Protein AF-A0A2N1MUE7-F1 (afdb_monomer_lite)

Foldseek 3Di:
DDDDDDDDDDDPDPPPPPPPPPWPLAQQPPAPCPDPVLLPPVVCCVCSPPLQVVLQVLLVVLPLQVDPDPVSSQVSLLVSLCVFAQHWHFRYADPVGDTWTWTFHNDDWDKDADPVCVVVVARTKTFTTAIPVRDTWIAGSNRGITD

Secondary structure (DSSP, 8-state):
----PPPPP-PPPP-TTSSS--S--S---S-----HHHHT-GGGTTTT-HHHHHHHHHHHTT-GGG-S-HHHHHHHHHHHHHHSTT-EEEEEE-TTSPEEEEEEPSS--EEE-SGGGGGGT-S-EEEEEEETTTEEEEEETTS-EE-

Organism: NCBI:txid588596

pLDDT: mean 70.16, std 19.28, range [34.91, 93.56]

Radius of gyration: 21.19 Å; chains: 1; bounding box: 86×29×40 Å

Structure (mmCIF, N/CA/C/O backbone):
data_AF-A0A2N1MUE7-F1
#
_entry.id   AF-A0A2N1MUE7-F1
#
loop_
_atom_site.group_PDB
_atom_site.id
_atom_site.type_symbol
_atom_site.label_atom_id
_atom_site.label_alt_id
_atom_site.label_comp_id
_atom_site.label_asym_id
_atom_site.label_entity_id
_atom_site.label_seq_id
_atom_site.pdbx_PDB_ins_code
_atom_site.Cartn_x
_atom_site.Cartn_y
_atom_site.Cartn_z
_atom_site.occupancy
_atom_site.B_iso_or_equiv
_atom_site.auth_seq_id
_atom_site.auth_comp_id
_atom_site.auth_asym_id
_atom_site.auth_atom_id
_atom_site.pdbx_PDB_model_num
ATOM 1 N N . MET A 1 1 ? -70.243 -3.472 -9.349 1.00 39.19 1 MET A N 1
ATOM 2 C CA . MET A 1 1 ? -69.681 -3.916 -10.645 1.00 39.19 1 MET A CA 1
ATOM 3 C C . MET A 1 1 ? -68.892 -2.748 -11.210 1.00 39.19 1 MET A C 1
ATOM 5 O O . MET A 1 1 ? -69.504 -1.727 -11.451 1.00 39.19 1 MET A O 1
ATOM 9 N N . GLY A 1 2 ? -67.579 -2.699 -11.359 1.00 41.78 2 GLY A N 1
ATOM 10 C CA . GLY A 1 2 ? -66.452 -3.588 -11.111 1.00 41.78 2 GLY A CA 1
ATOM 11 C C . GLY A 1 2 ? -65.277 -2.827 -11.732 1.00 41.78 2 GLY A C 1
ATOM 12 O O . GLY A 1 2 ? -65.068 -2.932 -12.932 1.00 41.78 2 GLY A O 1
ATOM 13 N N . GLN A 1 3 ? -64.628 -1.941 -10.967 1.00 43.06 3 GLN A N 1
ATOM 14 C CA . GLN A 1 3 ? -63.474 -1.175 -11.447 1.00 43.06 3 GLN A CA 1
ATOM 15 C C . GLN A 1 3 ? -62.250 -2.094 -11.437 1.00 43.06 3 GLN A C 1
ATOM 17 O O . GLN A 1 3 ? -61.748 -2.470 -10.381 1.00 43.06 3 GLN A O 1
ATOM 22 N N . THR A 1 4 ? -61.801 -2.503 -12.619 1.00 44.31 4 THR A N 1
ATOM 23 C CA . THR A 1 4 ? -60.540 -3.219 -12.816 1.00 44.31 4 THR A CA 1
ATOM 24 C C . THR A 1 4 ? -59.400 -2.210 -12.877 1.00 44.31 4 THR A C 1
ATOM 26 O O . THR A 1 4 ? -59.178 -1.581 -13.911 1.00 44.31 4 THR A O 1
ATOM 29 N N . HIS A 1 5 ? -58.678 -2.049 -11.769 1.00 49.69 5 HIS A N 1
ATOM 30 C CA . HIS A 1 5 ? -57.360 -1.420 -11.780 1.00 49.69 5 HIS A CA 1
ATOM 31 C C . HIS A 1 5 ? -56.356 -2.351 -12.483 1.00 49.69 5 HIS A C 1
ATOM 33 O O . HIS A 1 5 ? -56.335 -3.547 -12.172 1.00 49.69 5 HIS A O 1
ATOM 39 N N . PRO A 1 6 ? -55.520 -1.854 -13.411 1.00 55.09 6 PRO A N 1
ATOM 40 C CA . PRO A 1 6 ? -54.423 -2.646 -13.943 1.00 55.09 6 PRO A CA 1
ATOM 41 C C . PRO A 1 6 ? -53.386 -2.918 -12.843 1.00 55.09 6 PRO A C 1
ATOM 43 O O . PRO A 1 6 ? -53.036 -2.050 -12.044 1.00 55.09 6 PRO A O 1
ATOM 46 N N . LYS A 1 7 ? -52.948 -4.178 -12.798 1.00 49.75 7 LYS A N 1
ATOM 47 C CA . LYS A 1 7 ? -51.935 -4.745 -11.901 1.00 49.75 7 LYS A CA 1
ATOM 48 C C . LYS A 1 7 ? -50.623 -3.943 -12.010 1.00 49.75 7 LYS A C 1
ATOM 50 O O . LYS A 1 7 ? -50.248 -3.613 -13.133 1.00 49.75 7 LYS A O 1
ATOM 55 N N . PRO A 1 8 ? -49.913 -3.655 -10.904 1.00 44.41 8 PRO A N 1
ATOM 56 C CA . PRO A 1 8 ? -48.653 -2.926 -10.975 1.00 44.41 8 PRO A CA 1
ATOM 57 C C . PRO A 1 8 ? -47.620 -3.728 -11.773 1.00 44.41 8 PRO A C 1
ATOM 59 O O . PRO A 1 8 ? -47.378 -4.910 -11.501 1.00 44.41 8 PRO A O 1
ATOM 62 N N . GLU A 1 9 ? -47.038 -3.070 -12.774 1.00 41.41 9 GLU A N 1
ATOM 63 C CA . GLU A 1 9 ? -45.888 -3.571 -13.512 1.00 41.41 9 GLU A CA 1
ATOM 64 C C . GLU A 1 9 ? -44.747 -3.837 -12.531 1.00 41.41 9 GLU A C 1
ATOM 66 O O . GLU A 1 9 ? -44.384 -3.022 -11.683 1.00 41.41 9 GLU A O 1
ATOM 71 N N . THR A 1 10 ? -44.232 -5.057 -12.606 1.00 43.56 10 THR A N 1
ATOM 72 C CA . THR A 1 10 ? -43.141 -5.531 -11.770 1.00 43.56 10 THR A CA 1
ATOM 73 C C . THR A 1 10 ? -41.862 -4.892 -12.291 1.00 43.56 10 THR A C 1
ATOM 75 O O . THR A 1 10 ? -41.345 -5.312 -13.323 1.00 43.56 10 THR A O 1
ATOM 78 N N . HIS A 1 11 ? -41.352 -3.871 -11.599 1.00 45.56 11 HIS A N 1
ATOM 79 C CA . HIS A 1 11 ? -39.980 -3.420 -11.813 1.00 45.56 11 HIS A CA 1
ATOM 80 C C . HIS A 1 11 ? -39.047 -4.633 -11.669 1.00 45.56 11 HIS A C 1
ATOM 82 O O . HIS A 1 11 ? -39.097 -5.310 -10.634 1.00 45.56 11 HIS A O 1
ATOM 88 N N . PRO A 1 12 ? -38.205 -4.946 -12.668 1.00 44.00 12 PRO A N 1
ATOM 89 C CA . PRO A 1 12 ? -37.155 -5.929 -12.484 1.00 44.00 12 PRO A CA 1
ATOM 90 C C . PRO A 1 12 ? -36.256 -5.436 -11.350 1.00 44.00 12 PRO A C 1
ATOM 92 O O . PRO A 1 12 ? -35.689 -4.347 -11.435 1.00 44.00 12 PRO A O 1
ATOM 95 N N . LYS A 1 13 ? -36.134 -6.226 -10.276 1.00 44.50 13 LYS A N 1
ATOM 96 C CA . LYS A 1 13 ? -35.037 -6.059 -9.317 1.00 44.50 13 LYS A CA 1
ATOM 97 C C . LYS A 1 13 ? -33.739 -6.045 -10.129 1.00 44.50 13 LYS A C 1
ATOM 99 O O . LYS A 1 13 ? -33.509 -7.018 -10.854 1.00 44.50 13 LYS A O 1
ATOM 104 N N . PRO A 1 14 ? -32.887 -5.013 -10.036 1.00 38.19 14 PRO A N 1
ATOM 105 C CA . PRO A 1 14 ? -31.537 -5.166 -10.535 1.00 38.19 14 PRO A CA 1
ATOM 106 C C . PRO A 1 14 ? -30.906 -6.299 -9.722 1.00 38.19 14 PRO A C 1
ATOM 108 O O . PRO A 1 14 ? -30.914 -6.276 -8.491 1.00 38.19 14 PRO A O 1
ATOM 111 N N . ASN A 1 15 ? -30.452 -7.337 -10.423 1.00 39.59 15 ASN A N 1
ATOM 112 C CA . ASN A 1 15 ? -29.650 -8.411 -9.854 1.00 39.59 15 ASN A CA 1
ATOM 113 C C . ASN A 1 15 ? -28.412 -7.776 -9.207 1.00 39.59 15 ASN A C 1
ATOM 115 O O . ASN A 1 15 ? -27.444 -7.447 -9.888 1.00 39.59 15 ASN A O 1
ATOM 119 N N . SER A 1 16 ? -28.476 -7.595 -7.890 1.00 45.03 16 SER A N 1
ATOM 120 C CA . SER A 1 16 ? -27.468 -6.956 -7.037 1.00 45.03 16 SER A CA 1
ATOM 121 C C . SER A 1 16 ? -26.252 -7.856 -6.749 1.00 45.03 16 SER A C 1
ATOM 123 O O . SER A 1 16 ? -25.512 -7.599 -5.802 1.00 45.03 16 SER A O 1
ATOM 125 N N . ASP A 1 17 ? -26.028 -8.902 -7.545 1.00 46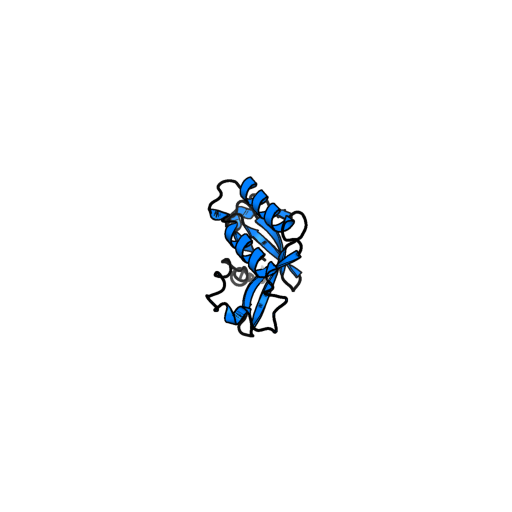.00 17 ASP A N 1
ATOM 126 C CA . ASP A 1 17 ? -25.045 -9.946 -7.220 1.00 46.00 17 ASP A CA 1
ATOM 127 C C . ASP A 1 17 ? -23.960 -10.144 -8.285 1.00 46.00 17 ASP A C 1
ATOM 129 O O . ASP A 1 17 ? -23.231 -11.130 -8.247 1.00 46.00 17 ASP A O 1
ATOM 133 N N . LYS A 1 18 ? -23.807 -9.215 -9.239 1.00 37.81 18 LYS A N 1
ATOM 134 C CA . LYS A 1 18 ? -22.730 -9.302 -10.246 1.00 37.81 18 LYS A CA 1
ATOM 135 C C . LYS A 1 18 ? -21.729 -8.150 -10.280 1.00 37.81 18 LYS A C 1
ATOM 137 O O . LYS A 1 18 ? -20.760 -8.272 -11.012 1.00 37.81 18 LYS A O 1
ATOM 142 N N . SER A 1 19 ? -21.905 -7.091 -9.489 1.00 38.62 19 SER A N 1
ATOM 143 C CA . SER A 1 19 ? -20.974 -5.946 -9.481 1.00 38.62 19 SER A CA 1
ATOM 144 C C . SER A 1 19 ? -20.099 -5.847 -8.227 1.00 38.62 19 SER A C 1
ATOM 146 O O . SER A 1 19 ? -19.454 -4.828 -8.028 1.00 38.62 19 SER A O 1
ATOM 148 N N . LYS A 1 20 ? -20.109 -6.854 -7.344 1.00 42.59 20 LYS A N 1
ATOM 149 C CA . LYS A 1 20 ? -19.422 -6.777 -6.041 1.00 42.59 20 LYS A CA 1
ATOM 150 C C . LYS A 1 20 ? -17.984 -7.315 -6.037 1.00 42.59 20 LYS A C 1
ATOM 152 O O . LYS A 1 20 ? -17.323 -7.208 -5.016 1.00 42.59 20 LYS A O 1
ATOM 157 N N . ASN A 1 21 ? -17.501 -7.862 -7.155 1.00 37.00 21 ASN A N 1
ATOM 158 C CA . ASN A 1 21 ? -16.232 -8.602 -7.206 1.00 37.00 21 ASN A CA 1
ATOM 159 C C . ASN A 1 21 ? -15.155 -7.963 -8.103 1.00 37.00 21 ASN A C 1
ATOM 161 O O . ASN A 1 21 ? -14.206 -8.649 -8.465 1.00 37.00 21 ASN A O 1
ATOM 165 N N . ASP A 1 22 ? -15.280 -6.681 -8.458 1.00 40.22 22 ASP A N 1
ATOM 166 C CA . ASP A 1 22 ? -14.191 -5.948 -9.135 1.00 40.22 22 ASP A CA 1
ATOM 167 C C . ASP A 1 22 ? -13.229 -5.266 -8.138 1.00 40.22 22 ASP A C 1
ATOM 169 O O . ASP A 1 22 ? -12.281 -4.591 -8.531 1.00 40.22 22 ASP A O 1
ATOM 173 N N . LEU A 1 23 ? -13.455 -5.467 -6.837 1.00 43.88 23 LEU A N 1
ATOM 174 C CA . LEU A 1 23 ? -12.527 -5.106 -5.772 1.00 43.88 23 LEU A CA 1
ATOM 175 C C . LEU A 1 23 ? -11.450 -6.190 -5.716 1.00 43.88 23 LEU A C 1
ATOM 177 O O . LEU A 1 23 ? -11.767 -7.356 -5.489 1.00 43.88 23 LEU A O 1
ATOM 181 N N . PHE A 1 24 ? -10.190 -5.831 -5.946 1.00 46.50 24 PHE A N 1
ATOM 182 C CA . PHE A 1 24 ? -9.059 -6.730 -5.721 1.00 46.50 24 PHE A CA 1
ATOM 183 C C . PHE A 1 24 ? -9.132 -7.265 -4.284 1.00 46.50 24 PHE A C 1
ATOM 185 O O . PHE A 1 24 ? -8.890 -6.528 -3.338 1.00 46.50 24 PHE A O 1
ATOM 192 N N . THR A 1 25 ? -9.527 -8.526 -4.095 1.00 42.84 25 THR A N 1
ATOM 193 C CA . THR A 1 25 ? -9.770 -9.074 -2.748 1.00 42.84 25 THR A CA 1
ATOM 194 C C . THR A 1 25 ? -8.516 -9.541 -2.026 1.00 42.84 25 THR A C 1
ATOM 196 O O . THR A 1 25 ? -8.604 -9.912 -0.861 1.00 42.84 25 THR A O 1
ATOM 199 N N . ASP A 1 26 ? -7.354 -9.473 -2.661 1.00 43.31 26 ASP A N 1
ATOM 200 C CA . ASP A 1 26 ? -6.081 -9.824 -2.052 1.00 43.31 26 ASP A CA 1
ATOM 201 C C . ASP A 1 26 ? -5.024 -8.825 -2.530 1.00 43.31 26 ASP A C 1
ATOM 203 O O . ASP A 1 26 ? -5.058 -8.393 -3.689 1.00 43.31 26 ASP A O 1
ATOM 207 N N . LEU A 1 27 ? -4.071 -8.470 -1.654 1.00 43.59 27 LEU A N 1
ATOM 208 C CA . LEU A 1 27 ? -2.799 -7.891 -2.096 1.00 43.59 27 LEU A CA 1
ATOM 209 C C . LEU A 1 27 ? -2.332 -8.699 -3.313 1.00 43.59 27 LEU A C 1
ATOM 211 O O . LEU A 1 27 ? -2.367 -9.936 -3.245 1.00 43.59 27 LEU A O 1
ATOM 215 N N . PRO A 1 28 ? -1.896 -8.062 -4.417 1.00 43.66 28 PRO A N 1
ATOM 216 C CA . PRO A 1 28 ? -1.326 -8.832 -5.502 1.00 43.66 28 PRO A CA 1
ATOM 217 C C . PRO A 1 28 ? -0.217 -9.688 -4.893 1.00 43.66 28 PRO A C 1
ATOM 219 O O . PRO A 1 28 ? 0.568 -9.177 -4.077 1.00 43.66 28 PRO A O 1
ATOM 222 N N . PRO A 1 29 ? -0.193 -10.999 -5.199 1.00 38.81 29 PRO A N 1
ATOM 223 C CA . PRO A 1 29 ? 0.829 -11.876 -4.661 1.00 38.81 29 PRO A CA 1
ATOM 224 C C . PRO A 1 29 ? 2.167 -11.195 -4.902 1.00 38.81 29 PRO A C 1
ATOM 226 O O . PRO A 1 29 ? 2.369 -10.655 -5.995 1.00 38.81 29 PRO A O 1
ATOM 229 N N . ALA A 1 30 ? 3.046 -11.195 -3.886 1.00 39.38 30 ALA A N 1
ATOM 230 C CA . ALA A 1 30 ? 4.424 -10.734 -4.040 1.00 39.38 30 ALA A CA 1
ATOM 231 C C . ALA A 1 30 ? 4.881 -11.171 -5.435 1.00 39.38 30 ALA A C 1
ATOM 233 O O . ALA A 1 30 ? 4.716 -12.364 -5.717 1.00 39.38 30 ALA A O 1
ATOM 234 N N . PRO A 1 31 ? 5.293 -10.232 -6.313 1.00 40.38 31 PRO A N 1
ATOM 235 C CA . PRO A 1 31 ? 5.332 -10.398 -7.748 1.00 40.38 31 PRO A CA 1
ATOM 236 C C . PRO A 1 31 ? 5.815 -11.794 -8.030 1.00 40.38 31 PRO A C 1
ATOM 238 O O . PRO A 1 31 ? 6.936 -12.117 -7.612 1.00 40.38 31 PRO A O 1
ATOM 241 N N . ARG A 1 32 ? 4.910 -12.636 -8.572 1.00 38.69 32 ARG A N 1
ATOM 242 C CA . ARG A 1 32 ? 5.157 -14.074 -8.792 1.00 38.69 32 ARG A CA 1
ATOM 243 C C . ARG A 1 32 ? 6.594 -14.178 -9.213 1.00 38.69 32 ARG A C 1
ATOM 245 O O . ARG A 1 32 ? 6.886 -13.473 -10.158 1.00 38.69 32 ARG A O 1
ATOM 252 N N . ALA A 1 33 ? 7.442 -14.926 -8.507 1.00 34.91 33 ALA A N 1
ATOM 253 C CA . ALA A 1 33 ? 8.899 -14.916 -8.648 1.00 34.91 33 ALA A CA 1
ATOM 254 C C . ALA A 1 33 ? 9.384 -14.839 -10.116 1.00 34.91 33 ALA A C 1
ATOM 256 O O . ALA A 1 33 ? 9.803 -15.822 -10.721 1.00 34.91 33 ALA A O 1
ATOM 257 N N . TYR A 1 34 ? 9.305 -13.655 -10.708 1.00 42.47 34 TYR A N 1
ATOM 258 C CA . TYR A 1 34 ? 9.769 -13.325 -12.026 1.00 42.47 34 TYR A CA 1
ATOM 259 C C . TYR A 1 34 ? 11.175 -12.904 -11.685 1.00 42.47 34 TYR A C 1
ATOM 261 O O . TYR A 1 34 ? 11.388 -11.922 -10.974 1.00 42.47 34 TYR A O 1
ATOM 269 N N . THR A 1 35 ? 12.111 -13.772 -12.056 1.00 42.38 35 THR A N 1
ATOM 270 C CA . THR A 1 35 ? 13.547 -13.624 -11.824 1.00 42.38 35 THR A CA 1
ATOM 271 C C . THR A 1 35 ? 13.967 -12.162 -11.966 1.00 42.38 35 THR A C 1
ATOM 273 O O . THR A 1 35 ? 13.454 -11.504 -12.866 1.00 42.38 35 THR A O 1
ATOM 276 N N . ASP A 1 36 ? 14.932 -11.674 -11.184 1.00 46.66 36 ASP A N 1
ATOM 277 C CA . ASP A 1 36 ? 15.484 -10.304 -11.275 1.00 46.66 36 ASP A CA 1
ATOM 278 C C . ASP A 1 36 ? 15.779 -9.828 -12.717 1.00 46.66 36 ASP A C 1
ATOM 280 O O . ASP A 1 36 ? 15.750 -8.635 -13.014 1.00 46.66 36 ASP A O 1
ATOM 284 N N . ASN A 1 37 ? 15.998 -10.766 -13.644 1.00 43.59 37 ASN A N 1
ATOM 285 C CA . ASN A 1 37 ? 16.160 -10.532 -15.080 1.00 43.59 37 ASN A CA 1
ATOM 286 C C . ASN A 1 37 ? 14.896 -10.055 -15.826 1.00 43.59 37 ASN A C 1
ATOM 288 O O . ASN A 1 37 ? 15.027 -9.426 -16.873 1.00 43.59 37 ASN A O 1
ATOM 292 N N . PHE A 1 38 ? 13.689 -10.342 -15.335 1.00 50.53 38 PHE A N 1
ATOM 293 C CA . PHE A 1 38 ? 12.427 -9.855 -15.904 1.00 50.53 38 PHE A CA 1
ATOM 294 C C . PHE A 1 38 ? 12.249 -8.360 -15.611 1.00 50.53 38 PHE A C 1
ATOM 296 O O . PHE A 1 38 ? 11.968 -7.592 -16.526 1.00 50.53 38 PHE A O 1
ATOM 303 N N . TRP A 1 39 ? 12.548 -7.940 -14.376 1.00 50.03 39 TRP A N 1
ATOM 304 C CA . TRP A 1 39 ? 12.524 -6.538 -13.931 1.00 50.03 39 TRP A CA 1
ATOM 305 C C . TRP A 1 39 ? 13.620 -5.667 -14.564 1.00 50.03 39 TRP A C 1
ATOM 307 O O . TRP A 1 39 ? 13.525 -4.445 -14.552 1.00 50.03 39 TRP A O 1
ATOM 317 N N . ARG A 1 40 ? 14.673 -6.288 -15.115 1.00 47.22 40 ARG A N 1
ATOM 318 C CA . ARG A 1 40 ? 15.835 -5.621 -15.731 1.00 47.22 40 ARG A CA 1
ATOM 319 C C . ARG A 1 40 ? 15.800 -5.548 -17.257 1.00 47.22 40 ARG A C 1
ATOM 321 O O . ARG A 1 40 ? 16.823 -5.209 -17.852 1.00 47.22 40 ARG A O 1
ATOM 328 N N . LYS A 1 41 ? 14.682 -5.854 -17.929 1.00 48.53 41 LYS A N 1
ATOM 329 C CA . LYS A 1 41 ? 14.590 -5.515 -19.357 1.00 48.53 41 LYS A CA 1
ATOM 330 C C . LYS A 1 41 ? 14.660 -3.991 -19.479 1.00 48.53 41 LYS A C 1
ATOM 332 O O . LYS A 1 41 ? 13.754 -3.294 -19.043 1.00 48.53 41 LYS A O 1
ATOM 337 N N . GLU A 1 42 ? 15.754 -3.500 -20.058 1.00 45.56 42 GLU A N 1
ATOM 338 C CA . GLU A 1 42 ? 16.190 -2.092 -20.106 1.00 45.56 42 GLU A CA 1
ATOM 339 C C . GLU A 1 42 ? 15.152 -1.083 -20.645 1.00 45.56 42 GLU A C 1
ATOM 341 O O . GLU A 1 42 ? 15.365 0.118 -20.526 1.00 45.56 42 GLU A O 1
ATOM 346 N N . ASN A 1 43 ? 14.014 -1.542 -21.177 1.00 48.41 43 ASN A N 1
ATOM 347 C CA . ASN A 1 43 ? 12.924 -0.687 -21.651 1.00 48.41 43 ASN A CA 1
ATOM 348 C C . ASN A 1 43 ? 11.989 -0.151 -20.546 1.00 48.41 43 ASN A C 1
ATOM 350 O O . ASN A 1 43 ? 11.273 0.805 -20.819 1.00 48.41 43 ASN A O 1
ATOM 354 N N . ASP A 1 44 ? 12.006 -0.704 -19.325 1.00 55.62 44 ASP A N 1
ATOM 355 C CA . ASP A 1 44 ? 11.162 -0.256 -18.191 1.00 55.62 44 ASP A CA 1
ATOM 356 C C . ASP A 1 44 ? 11.983 0.313 -17.016 1.00 55.62 44 ASP A C 1
ATOM 358 O O . ASP A 1 44 ? 11.566 0.285 -15.854 1.00 55.62 44 ASP A O 1
ATOM 362 N N . ALA A 1 45 ? 13.177 0.844 -17.307 1.00 54.91 45 ALA A N 1
ATOM 363 C CA . ALA A 1 45 ? 14.129 1.334 -16.305 1.00 54.91 45 ALA A CA 1
ATOM 364 C C . ALA A 1 45 ? 13.541 2.383 -15.337 1.00 54.91 45 ALA A C 1
ATOM 366 O O . ALA A 1 45 ? 13.957 2.437 -14.178 1.00 54.91 45 ALA A O 1
ATOM 367 N N . ASP A 1 46 ? 12.547 3.162 -15.775 1.00 61.41 46 ASP A N 1
ATOM 368 C CA . ASP A 1 46 ? 11.854 4.140 -14.930 1.00 61.41 46 ASP A CA 1
ATOM 369 C C . ASP A 1 46 ? 10.896 3.473 -13.928 1.00 61.41 46 ASP A C 1
ATOM 371 O O . ASP A 1 46 ? 10.834 3.872 -12.762 1.00 61.41 46 ASP A O 1
ATOM 375 N N . ARG A 1 47 ? 10.191 2.409 -14.339 1.00 61.53 47 ARG A N 1
ATOM 376 C CA . ARG A 1 47 ? 9.192 1.712 -13.506 1.00 61.53 47 ARG A CA 1
ATOM 377 C C . ARG A 1 47 ? 9.821 0.757 -12.495 1.00 61.53 47 ARG A C 1
ATOM 379 O O . ARG A 1 47 ? 9.230 0.529 -11.445 1.00 61.53 47 ARG A O 1
ATOM 386 N N . PHE A 1 48 ? 11.036 0.269 -12.751 1.00 70.19 48 PHE A N 1
ATOM 387 C CA . PHE A 1 48 ? 11.790 -0.612 -11.841 1.00 70.19 48 PHE A CA 1
ATOM 388 C C . PHE A 1 48 ? 13.141 -0.042 -11.422 1.00 70.19 48 PHE A C 1
ATOM 390 O O . PHE A 1 48 ? 14.098 -0.778 -11.163 1.00 70.19 48 PHE A O 1
ATOM 397 N N . CYS A 1 49 ? 13.232 1.282 -11.323 1.00 75.12 49 CYS A N 1
ATOM 398 C CA . CYS A 1 49 ? 14.436 1.911 -10.811 1.00 75.12 49 CYS A CA 1
ATOM 399 C C . CYS A 1 49 ? 14.713 1.475 -9.358 1.00 75.12 49 CYS A C 1
ATOM 401 O O . CYS A 1 49 ? 13.831 1.006 -8.631 1.00 75.12 49 CYS A O 1
ATOM 403 N N . LYS A 1 50 ? 15.955 1.669 -8.898 1.00 81.88 50 LYS A N 1
ATOM 404 C CA . LYS A 1 50 ? 16.377 1.303 -7.534 1.00 81.88 50 LYS A CA 1
ATOM 405 C C . LYS A 1 50 ? 15.426 1.849 -6.459 1.00 81.88 50 LYS A C 1
ATOM 407 O O . LYS A 1 50 ? 15.130 1.139 -5.504 1.00 81.88 50 LYS A O 1
ATOM 412 N N . ARG A 1 51 ? 14.933 3.080 -6.646 1.00 84.94 51 ARG A N 1
ATOM 413 C CA . ARG A 1 51 ? 13.982 3.723 -5.733 1.00 84.94 51 ARG A CA 1
ATOM 414 C C . ARG A 1 51 ? 12.665 2.952 -5.678 1.00 84.94 51 ARG A C 1
ATOM 416 O O . ARG A 1 51 ? 12.223 2.631 -4.587 1.00 84.94 51 ARG A O 1
ATOM 423 N N . THR A 1 52 ? 12.083 2.596 -6.821 1.00 83.75 52 THR A N 1
ATOM 424 C CA . THR A 1 52 ? 10.830 1.830 -6.892 1.00 83.75 52 THR A CA 1
ATOM 425 C C . THR A 1 52 ? 10.926 0.488 -6.163 1.00 83.75 52 THR A C 1
ATOM 427 O O . THR A 1 52 ? 10.053 0.143 -5.370 1.00 83.75 52 THR A O 1
ATOM 430 N N . ILE A 1 53 ? 12.017 -0.253 -6.376 1.00 83.00 53 ILE A N 1
ATOM 431 C CA . ILE A 1 53 ? 12.240 -1.540 -5.700 1.00 83.00 53 ILE A CA 1
ATOM 432 C C . ILE A 1 53 ? 12.393 -1.359 -4.184 1.00 83.00 53 ILE A C 1
ATOM 434 O O . ILE A 1 53 ? 11.880 -2.164 -3.408 1.00 83.00 53 ILE A O 1
ATOM 438 N N . GLU A 1 54 ? 13.074 -0.299 -3.751 1.00 89.19 54 GLU A N 1
ATOM 439 C CA . GLU A 1 54 ? 13.205 0.035 -2.332 1.00 89.19 54 GLU A CA 1
ATOM 440 C C . GLU A 1 54 ? 11.841 0.318 -1.692 1.00 89.19 54 GLU A C 1
ATOM 442 O O . GLU A 1 54 ? 11.513 -0.296 -0.676 1.00 89.19 54 GLU A O 1
ATOM 447 N N . VAL A 1 55 ? 11.019 1.172 -2.313 1.00 89.62 55 VAL A N 1
ATOM 448 C CA . VAL A 1 55 ? 9.680 1.513 -1.801 1.00 89.62 55 VAL A CA 1
ATOM 449 C C . VAL A 1 55 ? 8.794 0.279 -1.722 1.00 89.62 55 VAL A C 1
ATOM 451 O O . VAL A 1 55 ? 8.142 0.059 -0.708 1.00 89.62 55 VAL A O 1
ATOM 454 N N . LEU A 1 56 ? 8.809 -0.565 -2.755 1.00 87.12 56 LEU A N 1
ATOM 455 C CA . LEU A 1 56 ? 8.035 -1.802 -2.790 1.00 87.12 56 LEU A CA 1
ATOM 456 C C . LEU A 1 56 ? 8.391 -2.745 -1.633 1.00 87.12 56 LEU A C 1
ATOM 458 O O . LEU A 1 56 ? 7.509 -3.356 -1.029 1.00 87.12 56 LEU A O 1
ATOM 462 N N . ASN A 1 57 ? 9.679 -2.863 -1.309 1.00 86.50 57 ASN A N 1
ATOM 463 C CA . ASN A 1 57 ? 10.124 -3.681 -0.184 1.00 86.50 57 ASN A CA 1
ATOM 464 C C . ASN A 1 57 ? 9.692 -3.081 1.157 1.00 86.50 57 ASN A C 1
ATOM 466 O O . ASN A 1 57 ? 9.234 -3.817 2.024 1.00 86.50 57 ASN A O 1
ATOM 470 N N . GLN A 1 58 ? 9.792 -1.760 1.315 1.00 90.44 58 GLN A N 1
ATOM 471 C CA . GLN A 1 58 ? 9.347 -1.069 2.528 1.00 90.44 58 GLN A CA 1
ATOM 472 C C . GLN A 1 58 ? 7.827 -1.170 2.711 1.00 90.44 58 GLN A C 1
ATOM 474 O O . GLN A 1 58 ? 7.369 -1.431 3.816 1.00 90.44 58 GLN A O 1
ATOM 479 N N . PHE A 1 59 ? 7.056 -1.071 1.626 1.00 89.56 59 PHE A N 1
ATOM 480 C CA . PHE A 1 59 ? 5.606 -1.262 1.634 1.00 89.56 59 PHE A CA 1
ATOM 481 C C . PHE A 1 59 ? 5.216 -2.664 2.129 1.00 89.56 59 PHE A C 1
ATOM 483 O O . PHE A 1 59 ? 4.343 -2.805 2.979 1.00 89.56 59 PHE A O 1
ATOM 490 N N . ARG A 1 60 ? 5.912 -3.716 1.676 1.00 84.69 60 ARG A N 1
ATOM 491 C CA . ARG A 1 60 ? 5.686 -5.090 2.173 1.00 84.69 60 ARG A CA 1
ATOM 492 C C . ARG A 1 60 ? 6.068 -5.283 3.639 1.00 84.69 60 ARG A C 1
ATOM 494 O O . ARG A 1 60 ? 5.498 -6.139 4.301 1.00 84.69 60 ARG A O 1
ATOM 501 N N . GLN A 1 61 ? 7.033 -4.510 4.126 1.00 88.75 61 GLN A N 1
ATOM 502 C CA . GLN A 1 61 ? 7.533 -4.566 5.501 1.00 88.75 61 GLN A CA 1
ATOM 503 C C . GLN A 1 61 ? 6.703 -3.730 6.486 1.00 88.75 61 GLN A C 1
ATOM 505 O O . GLN A 1 61 ? 7.068 -3.636 7.656 1.00 88.75 61 GLN A O 1
ATOM 510 N N . LEU A 1 62 ? 5.588 -3.131 6.051 1.00 88.69 62 LEU A N 1
ATOM 511 C CA . LEU A 1 62 ? 4.667 -2.461 6.971 1.00 88.69 62 LEU A CA 1
ATOM 512 C C . LEU A 1 62 ? 4.101 -3.440 8.016 1.00 88.69 62 LEU A C 1
ATOM 514 O O . LEU A 1 62 ? 3.923 -3.053 9.173 1.00 88.69 62 LEU A O 1
ATOM 518 N N . GLU A 1 63 ? 3.870 -4.698 7.609 1.00 88.19 63 GLU A N 1
ATOM 519 C CA . GLU A 1 63 ? 3.369 -5.797 8.453 1.00 88.19 63 GLU A CA 1
ATOM 520 C C . GLU A 1 63 ? 2.117 -5.403 9.262 1.00 88.19 63 GLU A C 1
ATOM 522 O O . GLU A 1 63 ? 1.982 -5.761 10.430 1.00 88.19 63 GLU A O 1
ATOM 527 N N . LEU A 1 64 ? 1.202 -4.649 8.638 1.00 88.81 64 LEU A N 1
ATOM 528 C CA . LEU A 1 64 ? 0.061 -4.015 9.315 1.00 88.81 64 LEU A CA 1
ATOM 529 C C . LEU A 1 64 ? -0.838 -5.009 10.063 1.00 88.81 64 LEU A C 1
ATOM 531 O O . LEU A 1 64 ? -1.306 -4.692 11.151 1.00 88.81 64 LEU A O 1
ATOM 535 N N . GLU A 1 65 ? -1.015 -6.226 9.539 1.00 87.94 65 GLU A N 1
ATOM 536 C CA . GLU A 1 65 ? -1.789 -7.290 10.202 1.00 87.94 65 GLU A CA 1
ATOM 537 C C . GLU A 1 65 ? -1.211 -7.719 11.556 1.00 87.94 65 GLU A C 1
ATOM 539 O O . GLU A 1 65 ? -1.944 -8.225 12.401 1.00 87.94 65 GLU A O 1
ATOM 544 N N . SER A 1 66 ? 0.098 -7.543 11.767 1.00 89.56 66 SER A N 1
ATOM 545 C CA . SER A 1 66 ? 0.757 -7.899 13.030 1.00 89.56 66 SER A CA 1
ATOM 546 C C . SER A 1 66 ? 0.652 -6.804 14.095 1.00 89.56 66 SER A C 1
ATOM 548 O O . SER A 1 66 ? 0.999 -7.046 15.250 1.00 89.56 66 SER A O 1
ATOM 550 N N . LEU A 1 67 ? 0.176 -5.613 13.719 1.00 91.38 67 LEU A N 1
ATOM 551 C CA . LEU A 1 67 ? 0.041 -4.467 14.610 1.00 91.38 67 LEU A CA 1
ATOM 552 C C . LEU A 1 67 ? -1.334 -4.464 15.277 1.00 91.38 67 LEU A C 1
ATOM 554 O O . LEU A 1 67 ? -2.370 -4.567 14.618 1.00 91.38 67 LEU A O 1
ATOM 558 N N . GLU A 1 68 ? -1.342 -4.298 16.597 1.00 89.44 68 GLU A N 1
ATOM 559 C CA . GLU A 1 68 ? -2.576 -4.321 17.389 1.00 89.44 68 GLU A CA 1
ATOM 560 C C . GLU A 1 68 ? -3.317 -2.977 17.379 1.00 89.44 68 GLU A C 1
ATOM 562 O O . GLU A 1 68 ? -4.536 -2.952 17.540 1.00 89.44 68 GLU A O 1
ATOM 567 N N . SER A 1 69 ? -2.599 -1.866 17.185 1.00 92.88 69 SER A N 1
ATOM 568 C CA . SER A 1 69 ? -3.161 -0.514 17.249 1.00 92.88 69 SER A CA 1
ATOM 569 C C . SER A 1 69 ? -3.290 0.117 15.869 1.00 92.88 69 SER A C 1
ATOM 571 O O . SER A 1 69 ? -2.335 0.122 15.091 1.00 92.88 69 SER A O 1
ATOM 573 N N . ASP A 1 70 ? -4.448 0.714 15.592 1.00 90.88 70 ASP A N 1
ATOM 574 C CA . ASP A 1 70 ? -4.650 1.486 14.366 1.00 90.88 70 ASP A CA 1
ATOM 575 C C . ASP A 1 70 ? -3.775 2.748 14.346 1.00 90.88 70 ASP A C 1
ATOM 577 O O . ASP A 1 70 ? -3.194 3.041 13.306 1.00 90.88 70 ASP A O 1
ATOM 581 N N . ASP A 1 71 ? -3.522 3.383 15.497 1.00 91.44 71 ASP A N 1
ATOM 582 C CA . ASP A 1 71 ? -2.585 4.515 15.599 1.00 91.44 71 ASP A CA 1
ATOM 583 C C . ASP A 1 71 ? -1.166 4.132 15.124 1.00 91.44 71 ASP A C 1
ATOM 585 O O . ASP A 1 71 ? -0.458 4.921 14.494 1.00 91.44 71 ASP A O 1
ATOM 589 N N . GLU A 1 72 ? -0.726 2.900 15.414 1.00 93.56 72 GLU A N 1
ATOM 590 C CA . GLU A 1 72 ? 0.591 2.411 14.987 1.00 93.56 72 GLU A CA 1
ATOM 591 C C . GLU A 1 72 ? 0.617 2.123 13.481 1.00 93.56 72 GLU A C 1
ATOM 593 O O . GLU A 1 72 ? 1.590 2.452 12.795 1.00 93.56 72 GLU A O 1
ATOM 598 N N . LYS A 1 73 ? -0.469 1.550 12.948 1.00 91.75 73 LYS A N 1
ATOM 599 C CA . LYS A 1 73 ? -0.629 1.306 11.508 1.00 91.75 73 LYS A CA 1
ATOM 600 C C . LYS A 1 73 ? -0.606 2.615 10.730 1.00 91.75 73 LYS A C 1
ATOM 602 O O . LYS A 1 73 ? 0.129 2.717 9.749 1.00 91.75 73 LYS A O 1
ATOM 607 N N . GLU A 1 74 ? -1.357 3.615 11.182 1.00 91.19 74 GLU A N 1
ATOM 608 C CA . GLU A 1 74 ? -1.372 4.954 10.593 1.00 91.19 74 GLU A CA 1
ATOM 609 C C . GLU A 1 74 ? 0.022 5.558 10.571 1.00 91.19 74 GLU A C 1
ATOM 611 O O . GLU A 1 74 ? 0.504 5.935 9.505 1.00 91.19 74 GLU A O 1
ATOM 616 N N . SER A 1 75 ? 0.715 5.555 11.713 1.00 91.12 75 SER A N 1
ATOM 617 C CA . SER A 1 75 ? 2.057 6.127 11.812 1.00 91.12 75 SER A CA 1
ATOM 618 C C . SER A 1 75 ? 3.035 5.494 10.817 1.00 91.12 75 SER A C 1
ATOM 620 O O . SER A 1 75 ? 3.792 6.217 10.166 1.00 91.12 75 SER A O 1
ATOM 622 N N . LYS A 1 76 ? 2.992 4.168 10.621 1.00 92.88 76 LYS A N 1
ATOM 623 C CA . LYS A 1 76 ? 3.833 3.502 9.614 1.00 92.88 76 LYS A CA 1
ATOM 624 C C . LYS A 1 76 ? 3.450 3.865 8.178 1.00 92.88 76 LYS A C 1
ATOM 626 O O . LYS A 1 76 ? 4.335 4.025 7.334 1.00 92.88 76 LYS A O 1
ATOM 631 N N . ILE A 1 77 ? 2.154 3.972 7.880 1.00 90.94 77 ILE A N 1
ATOM 632 C CA . ILE A 1 77 ? 1.672 4.372 6.550 1.00 90.94 77 ILE A CA 1
ATOM 633 C C . ILE A 1 77 ? 2.118 5.809 6.247 1.00 90.94 77 ILE A C 1
ATOM 635 O O . ILE A 1 77 ? 2.646 6.074 5.165 1.00 90.94 77 ILE A O 1
ATOM 639 N N . GLU A 1 78 ? 1.979 6.722 7.209 1.00 89.62 78 GLU A N 1
ATOM 640 C CA . GLU A 1 78 ? 2.446 8.105 7.090 1.00 89.62 78 GLU A CA 1
ATOM 641 C C . GLU A 1 78 ? 3.954 8.187 6.885 1.00 89.62 78 GLU A C 1
ATOM 643 O O . GLU A 1 78 ? 4.408 8.908 5.994 1.00 89.62 78 GLU A O 1
ATOM 648 N N . GLU A 1 79 ? 4.733 7.432 7.665 1.00 91.94 79 GLU A N 1
ATOM 649 C CA . GLU A 1 79 ? 6.189 7.396 7.534 1.00 91.94 79 GLU A CA 1
ATOM 650 C C . GLU A 1 79 ? 6.599 6.947 6.127 1.00 91.94 79 GLU A C 1
ATOM 652 O O . GLU A 1 79 ? 7.459 7.575 5.502 1.00 91.94 79 GLU A O 1
ATOM 657 N N . LEU A 1 80 ? 5.953 5.908 5.587 1.00 92.25 80 LEU A N 1
ATOM 658 C CA . LEU A 1 80 ? 6.222 5.433 4.233 1.00 92.25 80 LEU A CA 1
ATOM 659 C C . LEU A 1 80 ? 5.913 6.510 3.181 1.00 92.25 80 LEU A C 1
ATOM 661 O O . LEU A 1 80 ? 6.764 6.796 2.332 1.00 92.25 80 LEU A O 1
ATOM 665 N N . CYS A 1 81 ? 4.725 7.115 3.237 1.00 89.56 81 CYS A N 1
ATOM 666 C CA . CYS A 1 81 ? 4.296 8.151 2.293 1.00 89.56 81 CYS A CA 1
ATOM 667 C C . CYS A 1 81 ? 5.197 9.395 2.356 1.00 89.56 81 CYS A C 1
ATOM 669 O O . CYS A 1 81 ? 5.595 9.931 1.319 1.00 89.56 81 CYS A O 1
ATOM 671 N N . ALA A 1 82 ? 5.587 9.820 3.562 1.00 89.44 82 ALA A N 1
ATOM 672 C CA . ALA A 1 82 ? 6.476 10.959 3.778 1.00 89.44 82 ALA A CA 1
ATOM 673 C C . ALA A 1 82 ? 7.912 10.682 3.307 1.00 89.44 82 ALA A C 1
ATOM 675 O O . ALA A 1 82 ? 8.570 11.567 2.754 1.00 89.44 82 ALA A O 1
ATOM 676 N N . LYS A 1 83 ? 8.407 9.455 3.501 1.00 92.44 83 LYS A N 1
ATOM 677 C CA . LYS A 1 83 ? 9.748 9.033 3.070 1.00 92.44 83 LYS A CA 1
ATOM 678 C C . LYS A 1 83 ? 9.844 8.884 1.554 1.00 92.44 83 LYS A C 1
ATOM 680 O O . LYS A 1 83 ? 10.888 9.177 0.967 1.00 92.44 83 LYS A O 1
ATOM 685 N N . TYR A 1 84 ? 8.762 8.453 0.908 1.00 91.12 84 TYR A N 1
ATOM 686 C CA . TYR A 1 84 ? 8.733 8.155 -0.521 1.00 91.12 84 TYR A CA 1
ATOM 687 C C . TYR A 1 84 ? 7.637 8.922 -1.277 1.00 91.12 84 TYR A C 1
ATOM 689 O O . TYR A 1 84 ? 6.803 8.311 -1.950 1.00 91.12 84 TYR A O 1
ATOM 697 N N . PRO A 1 85 ? 7.674 10.267 -1.270 1.00 88.62 85 PRO A N 1
ATOM 698 C CA . PRO A 1 85 ? 6.633 11.064 -1.899 1.00 88.62 85 PRO A CA 1
ATOM 699 C C . PRO A 1 85 ? 6.604 10.817 -3.409 1.00 88.62 85 PRO A C 1
ATOM 701 O O . PRO A 1 85 ? 7.655 10.846 -4.069 1.00 88.62 85 PRO A O 1
ATOM 704 N N . CYS A 1 86 ? 5.399 10.576 -3.936 1.00 86.81 86 CYS A N 1
ATOM 705 C CA . CYS A 1 86 ? 5.128 10.306 -5.351 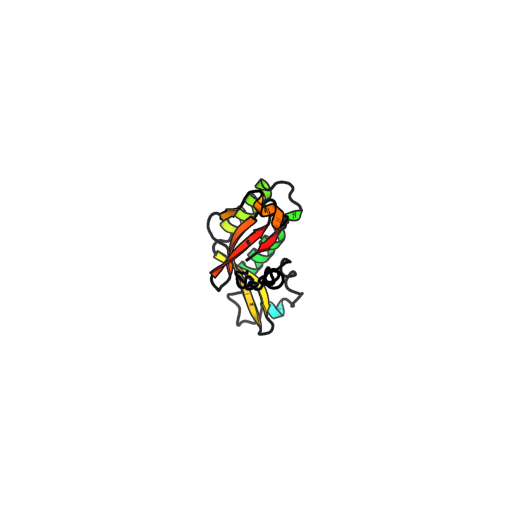1.00 86.81 86 CYS A CA 1
ATOM 706 C C . CYS A 1 86 ? 5.908 9.114 -5.922 1.00 86.81 86 CYS A C 1
ATOM 708 O O . CYS A 1 86 ? 6.107 9.032 -7.133 1.00 86.81 86 CYS A O 1
ATOM 710 N N . ALA A 1 87 ? 6.405 8.214 -5.070 1.00 89.25 87 ALA A N 1
ATOM 711 C CA . ALA A 1 87 ? 7.063 7.015 -5.552 1.00 89.25 87 ALA A CA 1
ATOM 712 C C . ALA A 1 87 ? 6.033 6.042 -6.128 1.00 89.25 87 ALA A C 1
ATOM 714 O O . ALA A 1 87 ? 4.952 5.858 -5.568 1.00 89.25 87 ALA A O 1
ATOM 715 N N . TYR A 1 88 ? 6.407 5.406 -7.233 1.00 86.88 88 TYR A N 1
ATOM 716 C CA . TYR A 1 88 ? 5.606 4.369 -7.859 1.00 86.88 88 TYR A CA 1
ATOM 717 C C . TYR A 1 88 ? 5.812 3.031 -7.144 1.00 86.88 88 TYR A C 1
ATOM 719 O O . TYR A 1 88 ? 6.952 2.621 -6.911 1.00 86.88 88 TYR A O 1
ATOM 727 N N . ILE A 1 89 ? 4.718 2.343 -6.826 1.00 86.75 89 ILE A N 1
ATOM 728 C CA . ILE A 1 89 ? 4.707 0.980 -6.297 1.00 86.75 89 ILE A CA 1
ATOM 729 C C . ILE A 1 89 ? 4.103 0.061 -7.365 1.00 86.75 89 ILE A C 1
ATOM 731 O O . ILE A 1 89 ? 2.902 0.149 -7.633 1.00 86.75 89 ILE A O 1
ATOM 735 N N . PRO A 1 90 ? 4.901 -0.835 -7.975 1.00 80.19 90 PRO A N 1
ATOM 736 C CA . PRO A 1 90 ? 4.397 -1.817 -8.918 1.00 80.19 90 PRO A CA 1
ATOM 737 C C . PRO A 1 90 ? 3.662 -2.926 -8.161 1.00 80.19 90 PRO A C 1
ATOM 739 O O . PRO A 1 90 ? 4.170 -3.485 -7.186 1.00 80.19 90 PRO A O 1
ATOM 742 N N . LEU A 1 91 ? 2.467 -3.242 -8.641 1.00 75.31 91 LEU A N 1
ATOM 743 C CA . LEU A 1 91 ? 1.545 -4.211 -8.064 1.00 75.31 91 LEU A CA 1
ATOM 744 C C . LEU A 1 91 ? 1.548 -5.524 -8.847 1.00 75.31 91 LEU A C 1
ATOM 746 O O . LEU A 1 91 ? 1.759 -6.583 -8.262 1.00 75.31 91 LEU A O 1
ATOM 750 N N . ASP A 1 92 ? 1.342 -5.456 -10.162 1.00 72.12 92 ASP A N 1
ATOM 751 C CA . ASP A 1 92 ? 1.229 -6.632 -11.028 1.00 72.12 92 ASP A CA 1
ATOM 752 C C . ASP A 1 92 ? 1.705 -6.316 -12.453 1.00 72.12 92 ASP A C 1
ATOM 754 O O . ASP A 1 92 ? 1.969 -5.162 -12.796 1.00 72.12 92 ASP A O 1
ATOM 758 N N . VAL A 1 93 ? 1.815 -7.341 -13.292 1.00 69.06 93 VAL A N 1
ATOM 759 C CA . VAL A 1 93 ? 2.031 -7.203 -14.733 1.00 69.06 93 VAL A CA 1
ATOM 760 C C . VAL A 1 93 ? 0.936 -7.968 -15.455 1.00 69.06 93 VAL A C 1
ATOM 762 O O . VAL A 1 93 ? 0.740 -9.161 -15.221 1.00 69.06 93 VAL A O 1
ATOM 765 N N . ASP A 1 94 ? 0.208 -7.282 -16.331 1.00 65.00 94 ASP A N 1
ATOM 766 C CA . ASP A 1 94 ? -0.873 -7.919 -17.068 1.00 65.00 94 ASP A CA 1
ATOM 767 C C . ASP A 1 94 ? -0.359 -8.891 -18.147 1.00 65.00 94 ASP A C 1
ATOM 769 O O . ASP A 1 94 ? 0.835 -9.011 -18.437 1.00 65.00 94 ASP A O 1
ATOM 773 N N . LYS A 1 95 ? -1.296 -9.621 -18.758 1.00 65.06 95 LYS A N 1
ATOM 774 C CA . LYS A 1 95 ? -1.017 -10.611 -19.811 1.00 65.06 95 LYS A CA 1
ATOM 775 C C . LYS A 1 95 ? -0.297 -10.028 -21.037 1.00 65.06 95 LYS A C 1
ATOM 777 O O . LYS A 1 95 ? 0.303 -10.791 -21.792 1.00 65.06 95 LYS A O 1
ATOM 782 N N . ASP A 1 96 ? -0.403 -8.719 -21.243 1.00 63.91 96 ASP A N 1
ATOM 783 C CA . ASP A 1 96 ? 0.144 -7.991 -22.383 1.00 63.91 96 ASP A CA 1
ATOM 784 C C . ASP A 1 96 ? 1.518 -7.375 -22.038 1.00 63.91 96 ASP A C 1
ATOM 786 O O . ASP A 1 96 ? 2.195 -6.826 -22.908 1.00 63.91 96 ASP A O 1
ATOM 790 N N . GLY A 1 97 ? 1.980 -7.549 -20.794 1.00 64.44 97 GLY A N 1
ATOM 791 C CA . GLY A 1 97 ? 3.279 -7.096 -20.310 1.00 64.44 97 GLY A CA 1
ATOM 792 C C . GLY A 1 97 ? 3.262 -5.694 -19.706 1.00 64.44 97 GLY A C 1
ATOM 793 O O . GLY A 1 97 ? 4.336 -5.157 -19.438 1.00 64.44 97 GLY A O 1
ATOM 794 N N . TYR A 1 98 ? 2.090 -5.095 -19.475 1.00 68.69 98 TYR A N 1
ATOM 795 C CA . TYR A 1 98 ? 1.992 -3.780 -18.848 1.00 68.69 98 TYR A CA 1
ATOM 796 C C . TYR A 1 98 ? 2.070 -3.875 -17.330 1.00 68.69 98 TYR A C 1
ATOM 798 O O . TYR A 1 98 ? 1.313 -4.601 -16.686 1.00 68.69 98 TYR A O 1
ATOM 806 N N . VAL A 1 99 ? 2.971 -3.082 -16.755 1.00 74.06 99 VAL A N 1
ATOM 807 C CA . VAL A 1 99 ? 3.098 -2.929 -15.305 1.00 74.06 99 VAL A CA 1
ATOM 808 C C . VAL A 1 99 ? 1.924 -2.115 -14.779 1.00 74.06 99 VAL A C 1
ATOM 810 O O . VAL A 1 99 ? 1.742 -0.964 -15.183 1.00 74.06 99 VAL A O 1
ATOM 813 N N . ARG A 1 100 ? 1.174 -2.707 -13.853 1.00 76.44 100 ARG A N 1
ATOM 814 C CA . ARG A 1 100 ? 0.179 -2.032 -13.023 1.00 76.44 100 ARG A CA 1
ATOM 815 C C . ARG A 1 100 ? 0.792 -1.639 -11.695 1.00 76.44 100 ARG A C 1
ATOM 817 O O . ARG A 1 100 ? 1.614 -2.364 -11.135 1.00 76.44 100 ARG A O 1
ATOM 824 N N . GLY A 1 101 ? 0.360 -0.508 -11.171 1.00 81.69 101 GLY A N 1
ATOM 825 C CA . GLY A 1 101 ? 0.874 0.047 -9.933 1.00 81.69 101 GLY A CA 1
ATOM 826 C C . GLY A 1 101 ? 0.278 1.414 -9.670 1.00 81.69 101 GLY A C 1
ATOM 827 O O . GLY A 1 101 ? -0.556 1.899 -10.431 1.00 81.69 101 GLY A O 1
ATOM 828 N N . PHE A 1 102 ? 0.712 2.037 -8.588 1.00 85.62 102 PHE A N 1
ATOM 829 C CA . PHE A 1 102 ? 0.171 3.317 -8.161 1.00 85.62 102 PHE A CA 1
ATOM 830 C C . PHE A 1 102 ? 1.262 4.232 -7.633 1.00 85.62 102 PHE A C 1
ATOM 832 O O . PHE A 1 102 ? 2.320 3.779 -7.196 1.00 85.62 102 PHE A O 1
ATOM 839 N N . ASN A 1 103 ? 1.001 5.533 -7.675 1.00 88.31 103 ASN A N 1
ATOM 840 C CA . ASN A 1 103 ? 1.878 6.535 -7.088 1.00 88.31 103 ASN A CA 1
ATOM 841 C C . ASN A 1 103 ? 1.404 6.853 -5.675 1.00 88.31 103 ASN A C 1
ATOM 843 O O . ASN A 1 103 ? 0.235 7.193 -5.486 1.00 88.31 103 ASN A O 1
ATOM 847 N N . LEU A 1 104 ? 2.313 6.776 -4.703 1.00 89.44 104 LEU A N 1
ATOM 848 C CA . LEU A 1 104 ? 2.040 7.215 -3.337 1.00 89.44 104 LEU A CA 1
ATOM 849 C C . LEU A 1 104 ? 1.715 8.707 -3.305 1.00 89.44 104 LEU A C 1
ATOM 851 O O . LEU A 1 104 ? 2.401 9.517 -3.936 1.00 89.44 104 LEU A O 1
ATOM 855 N N . PHE A 1 105 ? 0.731 9.098 -2.505 1.00 85.06 105 PHE A N 1
ATOM 856 C CA . PHE A 1 105 ? 0.561 10.502 -2.176 1.00 85.06 105 PHE A CA 1
ATOM 857 C C . PHE A 1 105 ? 1.729 10.983 -1.316 1.00 85.06 105 PHE A C 1
ATOM 859 O O . PHE A 1 105 ? 2.076 10.383 -0.306 1.00 85.06 105 PHE A O 1
ATOM 866 N N . GLY A 1 106 ? 2.346 12.095 -1.722 1.00 63.38 106 GLY A N 1
ATOM 867 C CA . GLY A 1 106 ? 3.407 12.739 -0.942 1.00 63.38 106 GLY A CA 1
ATOM 868 C C . GLY A 1 106 ? 2.903 13.532 0.269 1.00 63.38 106 GLY A C 1
ATOM 869 O O . GLY A 1 106 ? 3.713 14.132 0.969 1.00 63.38 106 GLY A O 1
ATOM 870 N N . SER A 1 107 ? 1.587 13.579 0.500 1.00 61.75 107 SER A N 1
ATOM 871 C CA . SER A 1 107 ? 0.943 14.318 1.589 1.00 61.75 107 SER A CA 1
ATOM 872 C C . SER A 1 107 ? -0.154 13.497 2.262 1.00 61.75 107 SER A C 1
ATOM 874 O O . SER A 1 107 ? -0.699 12.593 1.635 1.00 61.75 107 SER A O 1
ATOM 876 N N . ILE A 1 108 ? -0.442 13.888 3.513 1.00 56.34 108 ILE A N 1
ATOM 877 C CA . ILE A 1 108 ? -1.342 13.289 4.515 1.00 56.34 108 ILE A CA 1
ATOM 878 C C . ILE A 1 108 ? -2.400 12.365 3.891 1.00 56.34 108 ILE A C 1
ATOM 880 O O . ILE A 1 108 ? -3.229 12.841 3.106 1.00 56.34 108 ILE A O 1
ATOM 884 N N . PRO A 1 109 ? -2.392 11.071 4.250 1.00 60.75 109 PRO A N 1
ATOM 885 C CA . PRO A 1 109 ? -3.403 10.140 3.789 1.00 60.75 109 PRO A CA 1
ATOM 886 C C . PRO A 1 109 ? -4.813 10.624 4.147 1.00 60.75 109 PRO A C 1
ATOM 888 O O . PRO A 1 109 ? -5.034 11.206 5.207 1.00 60.75 109 PRO A O 1
ATOM 891 N N . THR A 1 110 ? -5.794 10.407 3.269 1.00 68.62 110 THR A N 1
ATOM 892 C CA . THR A 1 110 ? -7.193 10.675 3.644 1.00 68.62 110 THR A CA 1
ATOM 893 C C . THR A 1 110 ? -7.730 9.460 4.380 1.00 68.62 110 THR A C 1
ATOM 895 O O . THR A 1 110 ? -7.903 8.400 3.778 1.00 68.62 110 THR A O 1
ATOM 898 N N . TYR A 1 111 ? -7.962 9.618 5.678 1.00 67.19 111 TYR A N 1
ATOM 899 C CA . TYR A 1 111 ? -8.432 8.547 6.544 1.00 67.19 111 TYR A CA 1
ATOM 900 C C . TYR A 1 111 ? -9.947 8.402 6.503 1.00 67.19 111 TYR A C 1
ATOM 902 O O . TYR A 1 111 ? -10.687 9.390 6.537 1.00 67.19 111 TYR A O 1
ATOM 910 N N . ILE A 1 112 ? -10.399 7.155 6.467 1.00 74.06 112 ILE A N 1
ATOM 911 C CA . ILE A 1 112 ? -11.796 6.781 6.635 1.00 74.06 112 ILE A CA 1
ATOM 912 C C . ILE A 1 112 ? -11.879 5.974 7.926 1.00 74.06 112 ILE A C 1
ATOM 914 O O . ILE A 1 112 ? -11.152 4.998 8.099 1.00 74.06 112 ILE A O 1
ATOM 918 N N . TYR A 1 113 ? -12.782 6.388 8.813 1.00 70.25 113 TYR A N 1
ATOM 919 C CA . TYR A 1 113 ? -13.090 5.716 10.071 1.00 70.25 113 TYR A CA 1
ATOM 920 C C . TYR A 1 113 ? -14.595 5.545 10.209 1.00 70.25 113 TYR A C 1
ATOM 922 O O . TYR A 1 113 ? -15.371 6.336 9.669 1.00 70.25 113 TYR A O 1
ATOM 930 N N . GLY A 1 114 ? -15.006 4.580 11.025 1.00 69.38 114 GLY A N 1
ATOM 931 C CA . GLY A 1 114 ? -16.389 4.456 11.470 1.00 69.38 114 GLY A CA 1
ATOM 932 C C . GLY A 1 114 ? -16.981 3.077 11.227 1.00 69.38 114 GLY A C 1
ATOM 933 O O . GLY A 1 114 ? -16.321 2.157 10.752 1.00 69.38 114 GLY A O 1
ATOM 934 N N . GLU A 1 115 ? -18.256 2.929 11.587 1.00 72.56 115 GLU A N 1
ATOM 935 C CA . GLU A 1 115 ? -18.940 1.633 11.528 1.00 72.56 115 GLU A CA 1
ATOM 936 C C . GLU A 1 115 ? -19.093 1.081 10.109 1.00 72.56 115 GLU A C 1
ATOM 938 O O . GLU A 1 115 ? -19.206 -0.132 9.952 1.00 72.56 115 GLU A O 1
ATOM 943 N N . GLU A 1 116 ? -19.044 1.940 9.090 1.00 75.06 116 GLU A N 1
ATOM 944 C CA . GLU A 1 116 ? -19.124 1.562 7.673 1.00 75.06 116 GLU A CA 1
ATOM 945 C C . GLU A 1 116 ? -17.965 0.642 7.252 1.00 75.06 116 GLU A C 1
ATOM 947 O O . GLU A 1 116 ? -18.125 -0.194 6.366 1.00 75.06 116 GLU A O 1
ATOM 952 N N . LEU A 1 117 ? -16.824 0.701 7.950 1.00 81.50 117 LEU A N 1
ATOM 953 C CA . LEU A 1 117 ? -15.685 -0.186 7.697 1.00 81.50 117 LEU A CA 1
ATOM 954 C C . LEU A 1 117 ? -15.955 -1.647 8.079 1.00 81.50 117 LEU A C 1
ATOM 956 O O . LEU A 1 117 ? -15.318 -2.554 7.538 1.00 81.50 117 LEU A O 1
ATOM 960 N N . LYS A 1 118 ? -16.942 -1.902 8.953 1.00 81.62 118 LYS A N 1
ATOM 961 C CA . LYS A 1 118 ? -17.335 -3.266 9.347 1.00 81.62 118 LYS A CA 1
ATOM 962 C C . LYS A 1 118 ? -17.795 -4.091 8.147 1.00 81.62 118 LYS A C 1
ATOM 964 O O . LYS A 1 118 ? -17.596 -5.302 8.150 1.00 81.62 118 LYS A O 1
ATOM 969 N N . GLU A 1 119 ? -18.369 -3.456 7.122 1.00 80.88 119 GLU A N 1
ATOM 970 C CA . GLU A 1 119 ? -18.773 -4.133 5.881 1.00 80.88 119 GLU A CA 1
ATOM 971 C C . GLU A 1 119 ? -17.573 -4.681 5.095 1.00 80.88 119 GLU A C 1
ATOM 973 O O . GLU A 1 119 ? -17.706 -5.676 4.383 1.00 80.88 119 GLU A O 1
ATOM 978 N N . TYR A 1 120 ? -16.395 -4.083 5.284 1.00 78.88 120 TYR A N 1
ATOM 979 C CA . TYR A 1 120 ? -15.126 -4.482 4.674 1.00 78.88 120 TYR A CA 1
ATOM 980 C C . TYR A 1 120 ? -14.268 -5.349 5.608 1.00 78.88 120 TYR A C 1
ATOM 982 O O . TYR A 1 120 ? -13.221 -5.848 5.205 1.00 78.88 120 TYR A O 1
ATOM 990 N N . GLY A 1 121 ? -14.713 -5.562 6.852 1.00 85.19 121 GLY A N 1
ATOM 991 C CA . GLY A 1 121 ? -13.932 -6.258 7.874 1.00 85.19 121 GLY A CA 1
ATOM 992 C C . GLY A 1 121 ? -12.701 -5.474 8.335 1.00 85.19 121 GLY A C 1
ATOM 993 O O . GLY A 1 121 ? -11.751 -6.085 8.817 1.00 85.19 121 GLY A O 1
ATOM 994 N N . GLU A 1 122 ? -12.712 -4.148 8.186 1.00 85.19 122 GLU A N 1
ATOM 995 C CA . GLU A 1 122 ? -11.608 -3.259 8.554 1.00 85.19 122 GLU A CA 1
ATOM 996 C C . GLU A 1 122 ? -11.980 -2.381 9.752 1.00 85.19 122 GLU A C 1
ATOM 998 O O . GLU A 1 122 ? -13.151 -2.081 9.998 1.00 85.19 122 GLU A O 1
ATOM 1003 N N . THR A 1 123 ? -10.965 -1.934 10.485 1.00 88.12 123 THR A N 1
ATOM 1004 C CA . THR A 1 123 ? -11.083 -0.883 11.512 1.00 88.12 123 THR A CA 1
ATOM 1005 C C . THR A 1 123 ? -10.484 0.447 11.052 1.00 88.12 123 THR A C 1
ATOM 1007 O O . THR A 1 123 ? -10.848 1.498 11.574 1.00 88.12 123 THR A O 1
ATOM 1010 N N . LEU A 1 124 ? -9.643 0.394 10.015 1.00 87.25 124 LEU A N 1
ATOM 1011 C CA . LEU A 1 124 ? -8.928 1.510 9.413 1.00 87.25 124 LEU A CA 1
ATOM 1012 C C . LEU A 1 124 ? -8.890 1.316 7.893 1.00 87.25 124 LEU A C 1
ATOM 1014 O O . LEU A 1 124 ? -8.519 0.239 7.429 1.00 87.25 124 LEU A O 1
ATOM 1018 N N . ILE A 1 125 ? -9.231 2.347 7.119 1.00 87.25 125 ILE A N 1
ATOM 1019 C CA . ILE A 1 125 ? -8.949 2.407 5.679 1.00 87.25 125 ILE A CA 1
ATOM 1020 C C . ILE A 1 125 ? -8.331 3.764 5.360 1.00 87.25 125 ILE A C 1
ATOM 1022 O O . ILE A 1 125 ? -8.851 4.816 5.734 1.00 87.25 125 ILE A O 1
ATOM 1026 N N . VAL A 1 126 ? -7.218 3.735 4.636 1.00 87.06 126 VAL A N 1
ATOM 1027 C CA . VAL A 1 126 ? -6.380 4.903 4.391 1.00 87.06 126 VAL A CA 1
ATOM 1028 C C . VAL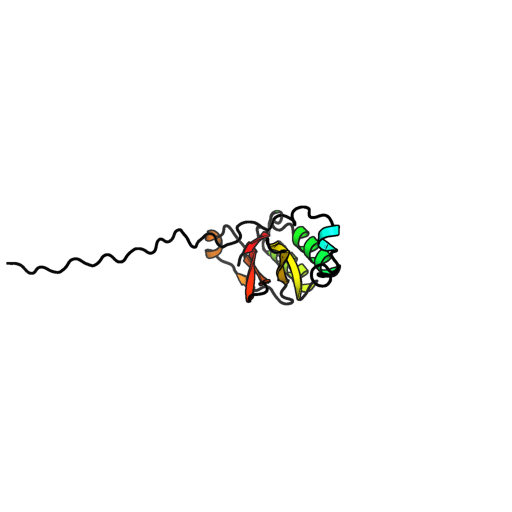 A 1 126 ? -6.186 5.103 2.900 1.00 87.06 126 VAL A C 1
ATOM 1030 O O . VAL A 1 126 ? -5.682 4.213 2.229 1.00 87.06 126 VAL A O 1
ATOM 1033 N N . CYS A 1 127 ? -6.526 6.269 2.357 1.00 87.31 127 CYS A N 1
ATOM 1034 C CA . CYS A 1 127 ? -6.179 6.569 0.971 1.00 87.31 127 CYS A CA 1
ATOM 1035 C C . CYS A 1 127 ? -4.687 6.899 0.842 1.00 87.31 127 CYS A C 1
ATOM 1037 O O . CYS A 1 127 ? -4.230 7.896 1.404 1.00 87.31 127 CYS A O 1
ATOM 1039 N N . ILE A 1 128 ? -3.942 6.086 0.091 1.00 88.38 128 ILE A N 1
ATOM 1040 C CA . ILE A 1 128 ? -2.476 6.158 0.007 1.00 88.38 128 ILE A CA 1
ATOM 1041 C C . ILE A 1 128 ? -1.946 6.597 -1.360 1.00 88.38 128 ILE A C 1
ATOM 1043 O O . ILE A 1 128 ? -0.757 6.891 -1.470 1.00 88.38 128 ILE A O 1
ATOM 1047 N N . GLY A 1 129 ? -2.772 6.652 -2.408 1.00 88.94 129 GLY A N 1
ATOM 1048 C CA . GLY A 1 129 ? -2.274 7.018 -3.733 1.00 88.94 129 GLY A CA 1
ATOM 1049 C C . GLY A 1 129 ? -3.286 6.951 -4.869 1.00 88.94 129 GLY A C 1
ATOM 1050 O O . GLY A 1 129 ? -4.487 6.819 -4.646 1.00 88.94 129 GLY A O 1
ATOM 1051 N N . LEU A 1 130 ? -2.767 7.027 -6.098 1.00 86.38 130 LEU A N 1
ATOM 1052 C CA . LEU A 1 130 ? -3.534 6.945 -7.347 1.00 86.38 130 LEU A CA 1
ATOM 1053 C C . LEU A 1 130 ? -2.928 5.915 -8.303 1.00 86.38 130 LEU A C 1
ATOM 1055 O O . LEU A 1 130 ? -1.730 5.978 -8.602 1.00 86.38 130 LEU A O 1
ATOM 1059 N N . GLU A 1 131 ? -3.762 5.017 -8.826 1.00 82.00 131 GLU A N 1
ATOM 1060 C CA . GLU A 1 131 ? -3.439 4.203 -10.002 1.00 82.00 131 GLU A CA 1
ATOM 1061 C C . GLU A 1 131 ? -3.618 5.041 -11.279 1.00 82.00 131 GLU A C 1
ATOM 1063 O O . GLU A 1 131 ? -4.533 5.862 -11.363 1.00 82.00 131 GLU A O 1
ATOM 1068 N N . ASP A 1 132 ? -2.742 4.817 -12.266 1.00 66.62 132 ASP A N 1
ATOM 1069 C CA . ASP A 1 132 ? -2.557 5.545 -13.537 1.00 66.62 132 ASP A CA 1
ATOM 1070 C C . ASP A 1 132 ? -3.820 6.178 -14.174 1.00 66.62 132 ASP A C 1
ATOM 1072 O O . ASP A 1 132 ? -3.741 7.253 -14.769 1.00 66.62 132 ASP A O 1
ATOM 1076 N N . THR A 1 133 ? -4.994 5.545 -14.061 1.00 59.03 133 THR A N 1
ATOM 1077 C CA . THR A 1 133 ? -6.283 6.015 -14.605 1.00 59.03 133 THR A CA 1
ATOM 1078 C C . THR A 1 133 ? -7.116 6.899 -13.657 1.00 59.03 133 THR A C 1
ATOM 1080 O O . THR A 1 133 ? -8.312 7.070 -13.885 1.00 59.03 133 THR A O 1
ATOM 1083 N N . ASN A 1 134 ? -6.503 7.501 -12.632 1.00 67.56 134 ASN A N 1
ATOM 1084 C CA . ASN A 1 134 ? -7.130 8.299 -11.559 1.00 67.56 134 ASN A CA 1
ATOM 1085 C C . ASN A 1 134 ? -8.013 7.504 -10.582 1.00 67.56 134 ASN A C 1
ATOM 1087 O O . ASN A 1 134 ? -8.892 8.085 -9.943 1.00 67.56 134 ASN A O 1
ATOM 1091 N N . ALA A 1 135 ? -7.801 6.195 -10.453 1.00 80.12 135 ALA A N 1
ATOM 1092 C CA . ALA A 1 135 ? -8.462 5.434 -9.397 1.00 80.12 135 ALA A CA 1
ATOM 1093 C C . ALA A 1 135 ? -7.717 5.653 -8.072 1.00 80.12 135 ALA A C 1
ATOM 1095 O O . ALA A 1 135 ? -6.489 5.548 -8.031 1.00 80.12 135 ALA A O 1
ATOM 1096 N N . MET A 1 136 ? -8.450 5.996 -7.012 1.00 82.75 136 MET A N 1
ATOM 1097 C CA . MET A 1 136 ? -7.887 6.160 -5.671 1.00 82.75 136 MET A CA 1
ATOM 1098 C C . MET A 1 136 ? -7.521 4.791 -5.114 1.00 82.75 136 MET A C 1
ATOM 1100 O O . MET A 1 136 ? -8.286 3.846 -5.231 1.00 82.75 136 MET A O 1
ATOM 1104 N N . ILE A 1 137 ? -6.345 4.690 -4.511 1.00 85.50 137 ILE A N 1
ATOM 1105 C CA . ILE A 1 137 ? -5.879 3.464 -3.874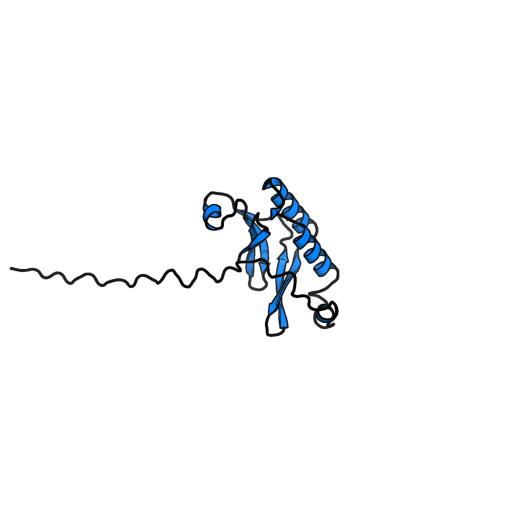 1.00 85.50 137 ILE A CA 1
ATOM 1106 C C . ILE A 1 137 ? -6.013 3.642 -2.374 1.00 85.50 137 ILE A C 1
ATOM 1108 O O . ILE A 1 137 ? -5.469 4.592 -1.801 1.00 85.50 137 ILE A O 1
ATOM 1112 N N . TYR A 1 138 ? -6.703 2.703 -1.741 1.00 85.38 138 TYR A N 1
ATOM 1113 C CA . TYR A 1 138 ? -6.872 2.661 -0.299 1.00 85.38 138 TYR A CA 1
ATOM 1114 C C . TYR A 1 138 ? -6.186 1.431 0.294 1.00 85.38 138 TYR A C 1
ATOM 1116 O O . TYR A 1 138 ? -6.170 0.369 -0.317 1.00 85.38 138 TYR A O 1
ATOM 1124 N N . LEU A 1 139 ? -5.631 1.571 1.492 1.00 88.31 139 LEU A N 1
ATOM 1125 C CA . LEU A 1 139 ? -4.971 0.526 2.262 1.00 88.31 139 LEU A CA 1
ATOM 1126 C C . LEU A 1 139 ? -5.733 0.315 3.568 1.00 88.31 139 LEU A C 1
ATOM 1128 O O . LEU A 1 139 ? -5.872 1.242 4.365 1.00 88.31 139 LEU A O 1
ATOM 1132 N N . GLY A 1 140 ? -6.245 -0.894 3.767 1.00 85.94 140 GLY A N 1
ATOM 1133 C CA . GLY A 1 140 ? -6.877 -1.306 5.013 1.00 85.94 140 GLY A CA 1
ATOM 1134 C C . GLY A 1 140 ? -5.860 -1.544 6.124 1.00 85.94 140 GLY A C 1
ATOM 1135 O O . GLY A 1 140 ? -4.688 -1.829 5.866 1.00 85.94 140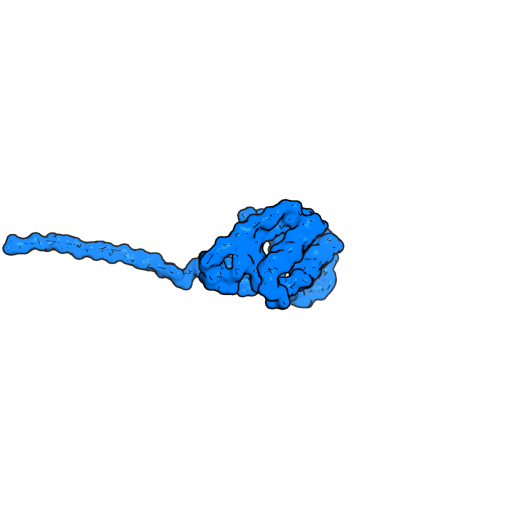 GLY A O 1
ATOM 1136 N N . GLY A 1 141 ? -6.321 -1.500 7.371 1.00 86.00 141 GLY A N 1
ATOM 1137 C CA . GLY A 1 141 ? -5.535 -1.887 8.541 1.00 86.00 141 GLY A CA 1
ATOM 1138 C C . GLY A 1 141 ? -5.088 -3.353 8.501 1.00 86.00 141 GLY A C 1
ATOM 1139 O O . GLY A 1 141 ? -4.080 -3.697 9.113 1.00 86.00 141 GLY A O 1
ATOM 11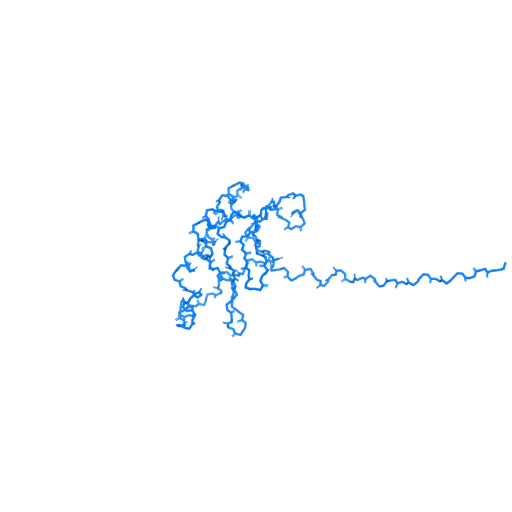40 N N . SER A 1 142 ? -5.782 -4.204 7.741 1.00 85.06 142 SER A N 1
ATOM 1141 C CA . SER A 1 142 ? -5.340 -5.566 7.411 1.00 85.06 142 SER A CA 1
ATOM 1142 C C . SER A 1 142 ? -4.237 -5.634 6.342 1.00 85.06 142 SER A C 1
ATOM 1144 O O . SER A 1 142 ? -3.819 -6.708 5.940 1.00 85.06 142 SER A O 1
ATOM 1146 N N . GLY A 1 143 ? -3.777 -4.510 5.794 1.00 85.31 143 GLY A N 1
ATOM 1147 C CA . GLY A 1 143 ? -2.830 -4.505 4.677 1.00 85.31 143 GLY A CA 1
ATOM 1148 C C . GLY A 1 143 ? -3.450 -4.796 3.306 1.00 85.31 143 GLY A C 1
ATOM 1149 O O . GLY A 1 143 ? -2.737 -4.738 2.305 1.00 85.31 143 GLY A O 1
ATOM 1150 N N . LYS A 1 144 ? -4.759 -5.057 3.214 1.00 85.25 144 LYS A N 1
ATOM 1151 C CA . LYS A 1 144 ? -5.467 -5.194 1.930 1.00 85.25 144 LYS A CA 1
ATOM 1152 C C . LYS A 1 144 ? -5.556 -3.869 1.180 1.00 85.25 144 LYS A C 1
ATOM 1154 O O . LYS A 1 144 ? -5.724 -2.815 1.787 1.00 85.25 144 LYS A O 1
ATOM 1159 N N . LEU A 1 145 ? -5.488 -3.940 -0.147 1.00 84.00 145 LEU A N 1
ATOM 1160 C CA . LEU A 1 145 ? -5.664 -2.788 -1.029 1.00 84.00 145 LEU A CA 1
ATOM 1161 C C . LEU A 1 145 ? -7.082 -2.750 -1.610 1.00 84.00 145 LEU A C 1
ATOM 1163 O O . LEU A 1 145 ? -7.606 -3.782 -2.018 1.00 84.00 145 LEU A O 1
ATOM 1167 N N . TYR A 1 146 ? -7.661 -1.554 -1.693 1.00 77.94 146 TYR A N 1
ATOM 1168 C CA . TYR A 1 146 ? -8.982 -1.276 -2.260 1.00 77.94 146 TYR A CA 1
ATOM 1169 C C . TYR A 1 146 ? -8.889 -0.168 -3.324 1.00 77.94 146 TYR A C 1
ATOM 1171 O O . TYR A 1 146 ? -7.963 0.650 -3.291 1.00 77.94 146 TYR A O 1
ATOM 1179 N N . LEU A 1 147 ? -9.853 -0.154 -4.251 1.00 73.00 147 LEU A N 1
ATOM 1180 C CA . LEU A 1 147 ? -10.022 0.824 -5.336 1.00 73.00 147 LEU A CA 1
ATOM 1181 C C . LEU A 1 147 ? -11.358 1.561 -5.197 1.00 73.00 147 LEU A C 1
ATOM 1183 O O . LEU A 1 147 ? -12.336 0.883 -4.805 1.00 73.00 147 LEU A O 1
#

Sequence (147 aa):
MGQTHPKPETHPKPNSDKSKNDLFTDLPPAPRAYTDNFWRKENDADRFCKRTIEVLNQFRQLELESLESDDEKESKIEELCAKYPCAYIPLDVDKDGYVRGFNLFGSIPTYIYGEELKEYGETLIVCIGLEDTNAMIYLGGSGKLYL